Protein AF-A0A520P521-F1 (afdb_monomer_lite)

Sequence (70 aa):
MQNQDSLMAPDHDANGAAYVLDRRAVSAILYAVEVQDREQLITLIEPLHAADVADLLEQITAYDRRRLIA

Foldseek 3Di:
DDDPDDDPPVPDPPPPPPDQCDPVLLVQLLVCLVVVPPVSNCVSPVVDDPVNVVVSCVPDDPVSNVSNVD

pLDDT: mean 79.2, std 17.57, range [42.62, 96.88]

Secondary structure (DSSP, 8-state):
-----S-----S-TT-------HHHHHHHHHHHHHT-HHHHHHHHTTS-HHHHHHHHHHS-HHHHHHHH-

Radius of gyration: 18.16 Å; chains: 1; bounding box: 62×30×27 Å

Structure (mmCIF, N/CA/C/O backbone):
data_AF-A0A520P521-F1
#
_entry.id   AF-A0A520P521-F1
#
loop_
_atom_site.group_PDB
_atom_site.id
_atom_site.type_symbol
_atom_site.label_atom_id
_atom_site.label_alt_id
_atom_site.label_comp_id
_atom_site.label_asym_id
_atom_site.label_entity_id
_atom_site.label_seq_id
_atom_site.pdbx_PDB_ins_code
_atom_site.Cartn_x
_atom_site.Cartn_y
_atom_site.Cartn_z
_atom_site.occupancy
_atom_site.B_iso_or_equiv
_atom_site.auth_seq_id
_atom_site.auth_comp_id
_atom_site.auth_asym_id
_atom_site.auth_atom_id
_atom_site.pdbx_PDB_model_num
ATOM 1 N N . MET A 1 1 ? 53.409 -20.082 -15.019 1.00 47.94 1 MET A N 1
ATOM 2 C CA . MET A 1 1 ? 52.963 -19.271 -13.871 1.00 47.94 1 MET A CA 1
ATOM 3 C C . MET A 1 1 ? 51.450 -19.231 -13.914 1.00 47.94 1 MET A C 1
ATOM 5 O O . MET A 1 1 ? 50.887 -18.606 -14.801 1.00 47.94 1 MET A O 1
ATOM 9 N N . GLN A 1 2 ? 50.825 -20.025 -13.047 1.00 56.84 2 GLN A N 1
ATOM 10 C CA . GLN A 1 2 ? 49.396 -19.967 -12.755 1.00 56.84 2 GLN A CA 1
ATOM 11 C C . GLN A 1 2 ? 49.139 -18.670 -11.982 1.00 56.84 2 GLN A C 1
ATOM 13 O O . GLN A 1 2 ? 49.869 -18.408 -11.033 1.00 56.84 2 GLN A O 1
ATOM 18 N N . ASN A 1 3 ? 48.172 -17.862 -12.416 1.00 54.03 3 ASN A N 1
ATOM 19 C CA . ASN A 1 3 ? 47.405 -16.960 -11.550 1.00 54.03 3 ASN A CA 1
ATOM 20 C C . ASN A 1 3 ? 46.249 -16.350 -12.355 1.00 54.03 3 ASN A C 1
ATOM 22 O O . ASN A 1 3 ? 46.363 -15.276 -12.936 1.00 54.03 3 ASN A O 1
ATOM 26 N N . GLN A 1 4 ? 45.140 -17.079 -12.402 1.00 56.78 4 GLN A N 1
ATOM 27 C CA . GLN A 1 4 ? 43.815 -16.526 -12.678 1.00 56.78 4 GLN A CA 1
ATOM 28 C C . GLN A 1 4 ? 42.877 -17.091 -11.613 1.00 56.78 4 GLN A C 1
ATOM 30 O O . GLN A 1 4 ? 42.011 -17.9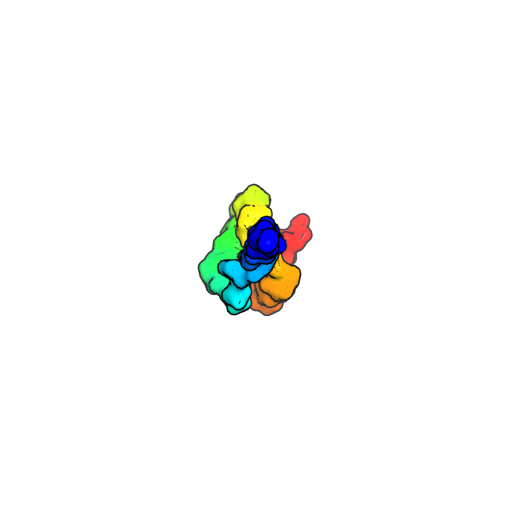09 -11.892 1.00 56.78 4 GLN A O 1
ATOM 35 N N . ASP A 1 5 ? 43.141 -16.709 -10.367 1.00 62.06 5 ASP A N 1
ATOM 36 C CA . ASP A 1 5 ? 42.240 -16.916 -9.241 1.00 62.06 5 ASP A CA 1
ATOM 37 C C . ASP A 1 5 ? 42.125 -15.573 -8.521 1.00 62.06 5 ASP A C 1
ATOM 39 O O . ASP A 1 5 ? 43.056 -15.138 -7.844 1.00 62.06 5 ASP A O 1
ATOM 43 N N . SER A 1 6 ? 41.048 -14.846 -8.816 1.00 52.94 6 SER A N 1
ATOM 44 C CA . SER A 1 6 ? 40.459 -13.817 -7.953 1.00 52.94 6 SER A CA 1
ATOM 45 C C . SER A 1 6 ? 39.127 -13.369 -8.553 1.00 52.94 6 SER A C 1
ATOM 47 O O . SER A 1 6 ? 39.055 -12.441 -9.352 1.00 52.94 6 SER A O 1
ATOM 49 N N . LEU A 1 7 ? 38.093 -14.116 -8.164 1.00 58.34 7 LEU A N 1
ATOM 50 C CA . LEU A 1 7 ? 36.738 -13.655 -7.866 1.00 58.34 7 LEU A CA 1
ATOM 51 C C . LEU A 1 7 ? 36.104 -12.656 -8.853 1.00 58.34 7 LEU A C 1
ATOM 53 O O . LEU A 1 7 ? 35.971 -11.470 -8.569 1.00 58.34 7 LEU A O 1
ATOM 57 N N . MET A 1 8 ? 35.521 -13.182 -9.929 1.00 51.22 8 MET A N 1
ATOM 58 C CA . MET A 1 8 ? 34.142 -12.795 -10.235 1.00 51.22 8 MET A CA 1
ATOM 59 C C . MET A 1 8 ? 33.253 -13.718 -9.409 1.00 51.22 8 MET A C 1
ATOM 61 O O . MET A 1 8 ? 32.855 -14.792 -9.856 1.00 51.22 8 MET A O 1
ATOM 65 N N . ALA A 1 9 ? 33.007 -13.333 -8.158 1.00 58.88 9 ALA A N 1
ATOM 66 C CA . ALA A 1 9 ? 31.817 -13.826 -7.496 1.00 58.88 9 ALA A CA 1
ATOM 67 C C . ALA A 1 9 ? 30.625 -13.408 -8.374 1.00 58.88 9 ALA A C 1
ATOM 69 O O . ALA A 1 9 ? 30.591 -12.257 -8.825 1.00 58.88 9 ALA A O 1
ATOM 70 N N . PRO A 1 10 ? 29.668 -14.298 -8.676 1.00 48.88 10 PRO A N 1
ATOM 71 C CA . PRO A 1 10 ? 28.394 -13.868 -9.218 1.00 48.88 10 PRO A CA 1
ATOM 72 C C . PRO A 1 10 ? 27.603 -13.191 -8.088 1.00 48.88 10 PRO A C 1
ATOM 74 O O . PRO A 1 10 ? 26.574 -13.689 -7.651 1.00 48.88 10 PRO A O 1
ATOM 77 N N . ASP A 1 11 ? 28.097 -12.062 -7.582 1.00 52.66 11 ASP A N 1
ATOM 78 C CA . ASP A 1 11 ? 27.327 -11.132 -6.764 1.00 52.66 11 ASP A CA 1
ATOM 79 C C . ASP A 1 11 ? 26.605 -10.185 -7.717 1.00 52.66 11 ASP A C 1
ATOM 81 O O . ASP A 1 11 ? 26.942 -9.011 -7.805 1.00 52.66 11 ASP A O 1
ATOM 85 N N . HIS A 1 12 ? 25.680 -10.716 -8.510 1.00 49.00 12 HIS A N 1
ATOM 86 C CA . HIS A 1 12 ? 24.598 -9.933 -9.093 1.00 49.00 12 HIS A CA 1
ATOM 87 C C . HIS A 1 12 ? 23.446 -10.893 -9.405 1.00 49.00 12 HIS A C 1
ATOM 89 O O . HIS A 1 12 ? 23.531 -11.760 -10.273 1.00 49.00 12 HIS A O 1
ATOM 95 N N . ASP A 1 13 ? 22.377 -10.715 -8.629 1.00 47.34 13 ASP A N 1
ATOM 96 C CA . ASP A 1 13 ? 21.004 -11.055 -8.993 1.00 47.34 13 ASP A CA 1
ATOM 97 C C . ASP A 1 13 ? 20.579 -12.530 -8.924 1.00 47.34 13 ASP A C 1
ATOM 99 O O . ASP A 1 13 ? 19.879 -13.040 -9.796 1.00 47.34 13 ASP A O 1
ATOM 103 N N . ALA A 1 14 ? 20.822 -13.195 -7.790 1.00 45.81 14 ALA A N 1
ATOM 104 C CA . ALA A 1 14 ? 20.017 -14.365 -7.404 1.00 45.81 14 ALA A CA 1
ATOM 105 C C . ALA A 1 14 ? 18.577 -14.003 -6.957 1.00 45.81 14 ALA A C 1
ATOM 107 O O . ALA A 1 14 ? 17.884 -14.840 -6.384 1.00 45.81 14 ALA A O 1
ATOM 108 N N . ASN A 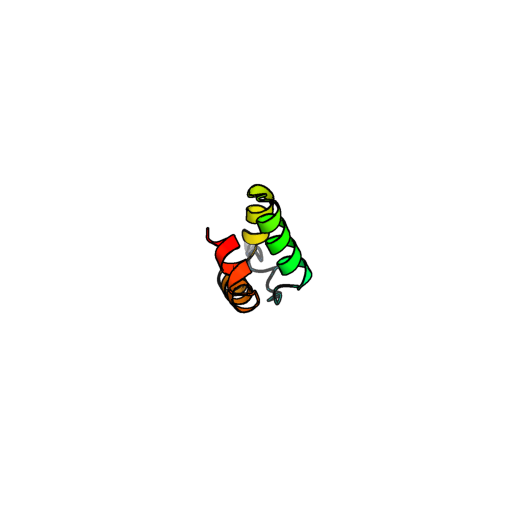1 15 ? 18.110 -12.776 -7.220 1.00 46.62 15 ASN A N 1
ATOM 1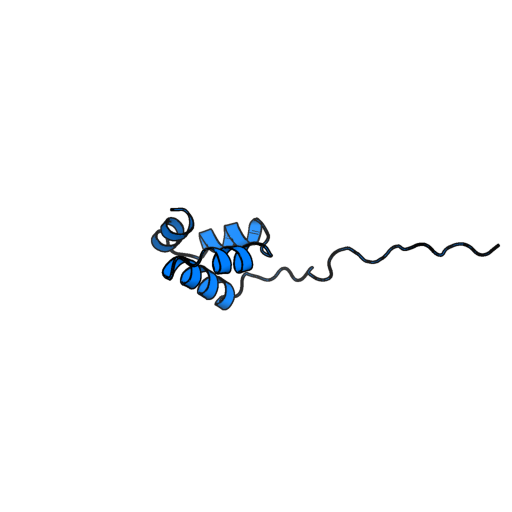09 C CA . ASN A 1 15 ? 16.704 -12.393 -7.071 1.00 46.62 15 ASN A CA 1
ATOM 110 C C . ASN A 1 15 ? 16.130 -11.735 -8.338 1.00 46.62 15 ASN A C 1
ATOM 112 O O . ASN A 1 15 ? 15.169 -10.978 -8.273 1.00 46.62 15 ASN A O 1
ATOM 116 N N . GLY A 1 16 ? 16.675 -12.067 -9.516 1.00 42.62 16 GLY A N 1
ATOM 117 C CA . GLY A 1 16 ? 16.106 -11.714 -10.825 1.00 42.62 16 GLY A CA 1
ATOM 118 C C . GLY A 1 16 ? 14.755 -12.377 -11.141 1.00 42.62 16 GLY A C 1
ATOM 119 O O . GLY A 1 16 ? 14.348 -12.430 -12.300 1.00 42.62 16 GLY A O 1
ATOM 120 N N . ALA A 1 17 ? 14.042 -12.895 -10.139 1.00 48.22 17 ALA A N 1
ATOM 121 C CA . ALA A 1 17 ? 12.625 -13.156 -10.278 1.00 48.22 17 ALA A CA 1
ATOM 122 C C . ALA A 1 17 ? 11.922 -11.813 -10.087 1.00 48.22 17 ALA A C 1
ATOM 124 O O . ALA A 1 17 ? 11.669 -11.395 -8.962 1.00 48.22 17 ALA A O 1
ATOM 125 N N . ALA A 1 18 ? 11.640 -11.138 -11.201 1.00 51.53 18 ALA A N 1
ATOM 126 C CA . ALA A 1 18 ? 10.618 -10.107 -11.283 1.00 51.53 18 ALA A CA 1
ATOM 127 C C . ALA A 1 18 ? 9.307 -10.682 -10.712 1.00 51.53 18 ALA A C 1
ATOM 129 O O . ALA A 1 18 ? 8.512 -11.298 -11.423 1.00 51.53 18 ALA A O 1
ATOM 130 N N . TYR A 1 19 ? 9.143 -10.598 -9.395 1.00 54.75 19 TYR A N 1
ATOM 131 C CA . TYR A 1 19 ? 7.985 -11.103 -8.686 1.00 54.75 19 TYR A CA 1
ATOM 132 C C . TYR A 1 19 ? 6.940 -10.013 -8.798 1.00 54.75 19 TYR A C 1
ATOM 134 O O . TYR A 1 19 ? 7.006 -9.006 -8.103 1.00 54.75 19 TYR A O 1
ATOM 142 N N . VAL A 1 20 ? 5.969 -10.224 -9.685 1.00 61.38 20 VAL A N 1
ATOM 143 C CA . VAL A 1 20 ? 4.662 -9.577 -9.549 1.00 61.38 20 VAL A CA 1
ATOM 144 C C . VAL A 1 20 ? 4.296 -9.625 -8.070 1.00 61.38 20 VAL A C 1
ATOM 146 O O . VAL A 1 20 ? 4.348 -10.700 -7.463 1.00 61.38 20 VAL A O 1
ATOM 149 N N . LEU A 1 21 ? 3.994 -8.466 -7.490 1.00 75.25 21 LEU A N 1
ATOM 150 C CA . LEU A 1 21 ? 3.713 -8.350 -6.069 1.00 75.25 21 LEU A CA 1
ATOM 151 C C . LEU A 1 21 ? 2.598 -9.337 -5.694 1.00 75.25 21 LEU A C 1
ATOM 153 O O . LEU A 1 21 ? 1.457 -9.208 -6.142 1.00 75.25 21 LEU A O 1
ATOM 157 N N . ASP A 1 22 ? 2.938 -10.368 -4.916 1.00 80.19 22 ASP A N 1
ATOM 158 C CA . ASP A 1 22 ? 1.980 -11.421 -4.591 1.00 80.19 22 ASP A CA 1
ATOM 159 C C . ASP A 1 22 ? 0.822 -10.837 -3.773 1.00 80.19 22 ASP A C 1
ATOM 161 O O . ASP A 1 22 ? 1.001 -9.987 -2.896 1.00 80.19 22 ASP A O 1
ATOM 165 N N . ARG A 1 23 ? -0.395 -11.331 -4.013 1.00 83.81 23 ARG A N 1
ATOM 166 C CA . ARG A 1 23 ? -1.599 -10.839 -3.330 1.00 83.81 23 ARG A CA 1
ATOM 167 C C . ARG A 1 23 ? -1.507 -10.972 -1.804 1.00 83.81 23 ARG A C 1
ATOM 169 O O . ARG A 1 23 ? -2.139 -10.201 -1.078 1.00 83.81 23 ARG A O 1
ATOM 176 N N . ARG A 1 24 ? -0.716 -11.928 -1.302 1.00 86.88 24 ARG A N 1
ATOM 177 C CA . ARG A 1 24 ? -0.417 -12.076 0.128 1.00 86.88 24 ARG A CA 1
ATOM 178 C C . ARG A 1 24 ? 0.489 -10.959 0.633 1.00 86.88 24 ARG A C 1
ATOM 180 O O . ARG A 1 24 ? 0.234 -10.462 1.725 1.00 86.88 24 ARG A O 1
ATOM 187 N N . ALA A 1 25 ? 1.482 -10.537 -0.150 1.00 88.31 25 ALA A N 1
ATOM 188 C CA . ALA A 1 25 ? 2.355 -9.418 0.199 1.00 88.31 25 ALA A CA 1
ATOM 189 C C . ALA A 1 25 ? 1.556 -8.110 0.294 1.00 88.31 25 ALA A C 1
ATOM 191 O O . ALA A 1 25 ? 1.646 -7.413 1.302 1.00 88.31 25 ALA A O 1
ATOM 192 N N . VAL A 1 26 ? 0.672 -7.846 -0.679 1.00 90.19 26 VAL A N 1
ATOM 193 C CA . VAL A 1 26 ? -0.262 -6.703 -0.634 1.00 90.19 26 VAL A CA 1
ATOM 194 C C . VAL A 1 26 ? -1.112 -6.744 0.636 1.00 90.19 26 VAL A C 1
ATOM 196 O O . VAL A 1 26 ? -1.213 -5.755 1.358 1.00 90.19 26 VAL A O 1
ATOM 199 N N . SER A 1 27 ? -1.693 -7.907 0.944 1.00 92.06 27 SER A N 1
ATOM 200 C CA . SER A 1 27 ? -2.542 -8.078 2.129 1.00 92.06 27 SER A CA 1
ATOM 201 C C . SER A 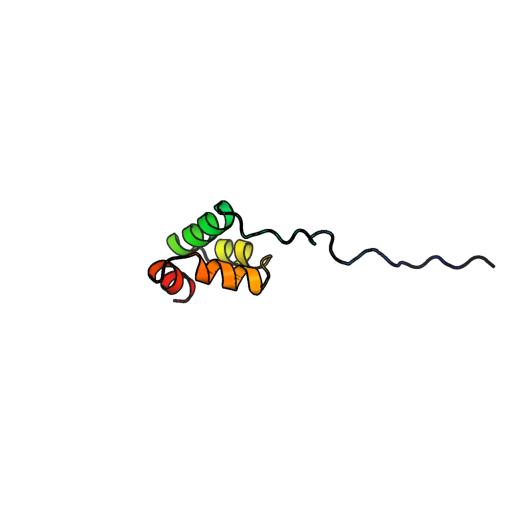1 27 ? -1.776 -7.833 3.434 1.00 92.06 27 SER A C 1
ATOM 203 O O . SER A 1 27 ? -2.299 -7.181 4.334 1.00 92.06 27 SER A O 1
ATOM 205 N N . ALA A 1 28 ? -0.534 -8.315 3.537 1.00 93.69 28 ALA A N 1
ATOM 206 C CA . ALA A 1 28 ? 0.314 -8.109 4.709 1.00 93.69 28 ALA A CA 1
ATOM 207 C C . ALA A 1 28 ? 0.692 -6.630 4.902 1.00 93.69 28 ALA A C 1
ATOM 209 O O . ALA A 1 28 ? 0.659 -6.133 6.027 1.00 93.69 28 ALA A O 1
ATOM 210 N N . ILE A 1 29 ? 0.985 -5.912 3.812 1.00 92.81 29 ILE A N 1
ATOM 211 C CA . ILE A 1 29 ? 1.275 -4.472 3.848 1.00 92.81 29 ILE A CA 1
ATOM 212 C C . ILE A 1 29 ? 0.042 -3.687 4.314 1.00 92.81 29 ILE A C 1
ATOM 214 O O . ILE A 1 29 ? 0.146 -2.853 5.214 1.00 92.81 29 ILE A O 1
ATOM 218 N N . LEU A 1 30 ? -1.140 -3.979 3.760 1.00 93.38 30 LEU A N 1
ATOM 219 C CA . LEU A 1 30 ? -2.387 -3.323 4.169 1.00 93.38 30 LEU A CA 1
ATOM 220 C C . LEU A 1 30 ? -2.732 -3.593 5.636 1.00 93.38 30 LEU A C 1
ATOM 222 O O . LEU A 1 30 ? -3.158 -2.672 6.333 1.00 93.38 30 LEU A O 1
ATOM 226 N N . TYR A 1 31 ? -2.498 -4.817 6.113 1.00 95.25 31 TYR A N 1
ATOM 227 C CA . TYR A 1 31 ? -2.683 -5.172 7.516 1.00 95.25 31 TYR A CA 1
ATOM 228 C C . TYR A 1 31 ? -1.730 -4.397 8.434 1.00 95.25 31 TYR A C 1
ATOM 230 O O . TYR A 1 31 ? -2.180 -3.814 9.415 1.00 95.25 31 TYR A O 1
ATOM 238 N N . ALA A 1 32 ? -0.437 -4.308 8.100 1.00 95.88 32 ALA A N 1
ATOM 239 C CA . ALA A 1 32 ? 0.524 -3.523 8.879 1.00 95.88 32 ALA A CA 1
ATOM 240 C C . ALA A 1 32 ? 0.100 -2.044 8.984 1.00 95.88 32 ALA A C 1
ATOM 242 O O . ALA A 1 32 ? 0.150 -1.449 10.062 1.00 95.88 32 ALA A O 1
ATOM 243 N N . VAL A 1 33 ? -0.419 -1.469 7.891 1.00 94.00 33 VAL A N 1
ATOM 244 C CA . VAL A 1 33 ? -1.024 -0.127 7.902 1.00 94.00 33 VAL A CA 1
ATOM 245 C C . VAL A 1 33 ? -2.300 -0.093 8.752 1.00 94.00 33 VAL A C 1
ATOM 247 O O . VAL A 1 33 ? -2.526 0.874 9.478 1.00 94.00 33 VAL A O 1
ATOM 250 N N . GLU A 1 34 ? -3.165 -1.110 8.691 1.00 93.88 34 GLU A N 1
ATOM 251 C CA . GLU A 1 34 ? -4.362 -1.263 9.540 1.00 93.88 34 GLU A CA 1
ATOM 252 C C . GLU A 1 34 ? -4.048 -1.165 11.030 1.00 93.88 34 GLU A C 1
ATOM 254 O O . GLU A 1 34 ? -4.629 -0.322 11.715 1.00 93.88 34 GLU A O 1
ATOM 259 N N . VAL A 1 35 ? -3.076 -1.941 11.501 1.00 96.31 35 VAL A N 1
ATOM 260 C CA . VAL A 1 35 ? -2.705 -2.002 12.920 1.00 96.31 35 VAL A CA 1
ATOM 261 C C . VAL A 1 35 ? -1.672 -0.952 13.345 1.00 96.31 35 VAL A C 1
ATOM 263 O O . VAL A 1 35 ? -1.290 -0.920 14.511 1.00 96.31 35 VAL A O 1
ATOM 266 N N . GLN A 1 36 ? -1.247 -0.072 12.428 1.00 93.81 36 GLN A N 1
ATOM 267 C CA . GLN A 1 36 ? -0.232 0.968 12.661 1.00 93.81 36 GLN A CA 1
ATOM 268 C C . GLN A 1 36 ? 1.141 0.404 13.085 1.00 93.81 36 GLN A C 1
ATOM 270 O O . GLN A 1 36 ? 1.904 1.060 13.797 1.00 93.81 36 GLN A O 1
ATOM 275 N N . ASP A 1 37 ? 1.475 -0.801 12.619 1.00 96.88 37 ASP A N 1
ATOM 276 C CA . ASP A 1 37 ? 2.752 -1.460 12.893 1.00 96.88 37 ASP A CA 1
ATOM 277 C C . ASP A 1 37 ? 3.814 -1.003 11.886 1.00 96.88 37 ASP A C 1
ATOM 279 O O . ASP A 1 37 ? 3.958 -1.531 10.778 1.00 96.88 37 ASP A O 1
ATOM 283 N N . ARG A 1 38 ? 4.551 0.041 12.273 1.00 93.44 38 ARG A N 1
ATOM 284 C CA . ARG A 1 38 ? 5.588 0.652 11.436 1.00 93.44 38 ARG A CA 1
ATOM 285 C C . ARG A 1 38 ? 6.782 -0.272 11.205 1.00 93.44 38 ARG A C 1
ATOM 287 O O . ARG A 1 38 ? 7.358 -0.218 10.121 1.00 93.44 38 ARG A O 1
ATOM 294 N N . GLU A 1 39 ? 7.172 -1.076 12.191 1.00 95.75 39 GLU A N 1
ATOM 295 C CA . GLU A 1 39 ? 8.320 -1.976 12.044 1.00 95.75 39 GLU A CA 1
ATOM 296 C C . GLU A 1 39 ? 8.003 -3.054 11.012 1.00 95.75 39 GLU A C 1
ATOM 298 O O . GLU A 1 39 ? 8.754 -3.225 10.050 1.00 95.75 39 GLU A O 1
ATOM 303 N N . GLN A 1 40 ? 6.831 -3.684 11.133 1.00 93.50 40 GLN A N 1
ATOM 304 C CA . GLN A 1 40 ? 6.385 -4.685 10.173 1.00 93.50 40 GLN A CA 1
ATOM 305 C C . GLN A 1 40 ? 6.240 -4.101 8.764 1.00 93.50 40 GLN A C 1
ATOM 307 O O . GLN A 1 40 ? 6.617 -4.760 7.792 1.00 93.50 40 GLN A O 1
ATOM 312 N N . LEU A 1 41 ? 5.731 -2.870 8.648 1.00 93.50 41 LEU A N 1
ATOM 313 C CA . LEU A 1 41 ? 5.608 -2.166 7.374 1.00 93.50 41 LEU A CA 1
ATOM 314 C C . LEU A 1 41 ? 6.974 -1.948 6.706 1.00 93.50 41 LEU A C 1
ATOM 316 O O . LEU A 1 41 ? 7.118 -2.219 5.517 1.00 93.50 41 LEU A O 1
ATOM 320 N N . ILE A 1 42 ? 7.983 -1.498 7.460 1.00 92.94 42 ILE A N 1
ATOM 321 C CA . ILE A 1 42 ? 9.340 -1.286 6.934 1.00 92.94 42 ILE A CA 1
ATOM 322 C C . ILE A 1 42 ? 9.943 -2.611 6.465 1.00 92.94 42 ILE A C 1
ATOM 324 O O . ILE A 1 42 ? 10.438 -2.673 5.345 1.00 92.94 42 ILE A O 1
ATOM 328 N N . THR A 1 43 ? 9.837 -3.679 7.260 1.00 93.50 43 THR A N 1
ATOM 329 C CA . THR A 1 43 ? 10.344 -5.011 6.883 1.00 93.50 43 THR A CA 1
ATOM 330 C C . THR A 1 43 ? 9.715 -5.543 5.594 1.00 93.50 43 THR A C 1
ATOM 332 O O . THR A 1 43 ? 10.377 -6.235 4.827 1.00 93.50 43 THR A O 1
ATOM 335 N N . LEU A 1 44 ? 8.437 -5.240 5.346 1.00 91.19 44 LEU A N 1
ATOM 336 C CA . LEU A 1 44 ? 7.735 -5.695 4.144 1.00 91.19 44 LEU A CA 1
ATOM 337 C C . LEU A 1 44 ? 8.085 -4.871 2.898 1.00 91.19 44 LEU A C 1
ATOM 339 O O . LEU A 1 44 ? 8.061 -5.423 1.801 1.00 91.19 44 LEU A O 1
ATOM 343 N N . ILE A 1 45 ? 8.381 -3.575 3.051 1.00 89.88 45 ILE A N 1
ATOM 344 C CA . ILE A 1 45 ? 8.614 -2.661 1.921 1.00 89.88 45 ILE A CA 1
ATOM 345 C C . ILE A 1 45 ? 10.103 -2.527 1.572 1.00 89.88 45 ILE A C 1
ATOM 347 O O . ILE A 1 45 ? 10.415 -2.347 0.402 1.00 89.88 45 ILE A O 1
ATOM 351 N N . GLU A 1 46 ? 11.025 -2.642 2.534 1.00 90.00 46 GLU A N 1
ATOM 352 C CA . GLU A 1 46 ? 12.479 -2.568 2.292 1.00 90.00 46 GLU A CA 1
ATOM 353 C C . GLU A 1 46 ? 12.974 -3.468 1.136 1.00 90.00 46 GLU A C 1
ATOM 355 O O . GLU A 1 46 ? 13.743 -2.975 0.310 1.00 90.00 46 GLU A O 1
ATOM 360 N N . PRO A 1 47 ? 12.539 -4.740 1.003 1.00 89.56 47 PRO A N 1
ATOM 361 C CA . PRO A 1 47 ? 12.994 -5.591 -0.095 1.00 89.56 47 PRO A CA 1
ATOM 362 C C . PRO A 1 47 ? 12.316 -5.297 -1.446 1.00 89.56 47 PRO A C 1
ATOM 364 O O . PRO A 1 47 ? 12.685 -5.919 -2.442 1.00 89.56 47 PRO A O 1
ATOM 367 N N . LEU A 1 48 ? 11.310 -4.413 -1.503 1.00 87.44 48 LEU A N 1
ATOM 368 C CA . LEU A 1 48 ? 10.573 -4.102 -2.731 1.00 87.44 48 LEU A CA 1
ATOM 369 C C . LEU A 1 48 ? 11.311 -3.064 -3.579 1.00 87.44 48 LEU A C 1
ATOM 371 O O . LEU A 1 48 ? 11.837 -2.073 -3.069 1.00 87.44 48 LEU A O 1
ATOM 375 N N . HIS A 1 49 ? 11.284 -3.231 -4.902 1.00 87.50 49 HIS A N 1
ATOM 376 C CA . HIS A 1 49 ? 11.797 -2.200 -5.797 1.00 87.50 49 HIS A CA 1
ATOM 377 C C . HIS A 1 49 ? 10.811 -1.031 -5.899 1.00 87.50 49 HIS A C 1
ATOM 379 O O . HIS A 1 49 ? 9.606 -1.168 -5.682 1.00 87.50 49 HIS A O 1
ATOM 385 N N . ALA A 1 50 ? 11.305 0.131 -6.336 1.00 87.56 50 ALA A N 1
ATOM 386 C CA . ALA A 1 50 ? 10.465 1.309 -6.569 1.00 87.56 50 ALA A CA 1
ATOM 387 C C . ALA A 1 50 ? 9.293 1.039 -7.539 1.00 87.56 50 ALA A C 1
ATOM 389 O O . ALA A 1 50 ? 8.230 1.641 -7.394 1.00 87.56 50 ALA A O 1
ATOM 390 N N . ALA A 1 51 ? 9.472 0.124 -8.499 1.00 88.19 51 ALA A N 1
ATOM 391 C CA . ALA A 1 51 ? 8.420 -0.292 -9.424 1.00 88.19 51 ALA A CA 1
ATOM 392 C C . ALA A 1 51 ? 7.307 -1.091 -8.726 1.00 88.19 51 ALA A C 1
ATOM 394 O O . ALA A 1 51 ? 6.135 -0.837 -8.981 1.00 88.19 51 ALA A O 1
ATOM 395 N N . ASP A 1 52 ? 7.656 -1.985 -7.801 1.00 84.94 52 ASP A N 1
ATOM 396 C CA . ASP A 1 52 ? 6.690 -2.811 -7.066 1.00 84.94 52 ASP A CA 1
ATOM 397 C C . ASP A 1 52 ? 5.859 -1.957 -6.100 1.00 84.94 52 ASP A C 1
ATOM 399 O O . ASP A 1 52 ? 4.662 -2.176 -5.925 1.00 84.94 52 ASP A O 1
ATOM 403 N N . VAL A 1 53 ? 6.477 -0.932 -5.501 1.00 86.88 53 VAL A N 1
ATOM 404 C CA . VAL A 1 53 ? 5.766 0.057 -4.677 1.00 86.88 53 VAL A CA 1
ATOM 405 C C . VAL A 1 53 ? 4.816 0.900 -5.531 1.00 86.88 53 VAL A C 1
ATOM 407 O O . VAL A 1 53 ? 3.703 1.187 -5.095 1.00 86.88 53 VAL A O 1
ATOM 410 N N . ALA A 1 54 ? 5.213 1.288 -6.747 1.00 89.75 54 ALA A N 1
ATOM 411 C CA . ALA A 1 54 ? 4.319 1.987 -7.669 1.00 89.75 54 ALA A CA 1
ATOM 412 C C . ALA A 1 54 ? 3.129 1.101 -8.078 1.00 89.75 54 ALA A C 1
ATOM 414 O O . ALA A 1 54 ? 1.986 1.543 -7.983 1.00 89.75 54 ALA A O 1
ATOM 415 N N . ASP A 1 55 ? 3.384 -0.162 -8.423 1.00 87.56 55 ASP A N 1
ATOM 416 C CA . ASP A 1 55 ? 2.351 -1.141 -8.770 1.00 87.56 55 ASP A CA 1
ATOM 417 C C . ASP A 1 55 ? 1.402 -1.413 -7.585 1.00 87.56 55 ASP A C 1
ATOM 419 O O . ASP A 1 55 ? 0.183 -1.381 -7.739 1.00 87.56 55 ASP A O 1
ATOM 423 N N . LEU A 1 56 ? 1.922 -1.543 -6.357 1.00 88.62 56 LEU A N 1
ATOM 424 C CA . LEU A 1 56 ? 1.110 -1.614 -5.135 1.00 88.62 56 LEU A CA 1
ATOM 425 C C . LEU A 1 56 ? 0.145 -0.426 -5.018 1.00 88.62 56 LEU A C 1
ATOM 427 O O . LEU A 1 56 ? -1.035 -0.614 -4.722 1.00 88.62 56 LEU A O 1
ATOM 431 N N . LEU A 1 57 ? 0.643 0.798 -5.224 1.00 89.19 57 LEU A N 1
ATOM 432 C CA . LEU A 1 57 ? -0.157 2.023 -5.128 1.00 89.19 57 LEU A CA 1
ATOM 433 C C . LEU A 1 57 ? -1.243 2.102 -6.213 1.00 89.19 57 LEU A C 1
ATOM 435 O O . LEU A 1 57 ? -2.252 2.777 -5.994 1.00 89.19 57 LEU A O 1
ATOM 439 N N . GLU A 1 58 ? -1.039 1.442 -7.354 1.00 89.81 58 GLU A N 1
ATOM 440 C CA . GLU A 1 58 ? -2.005 1.326 -8.453 1.00 89.81 58 GLU A CA 1
ATOM 441 C C . GLU A 1 58 ? -3.039 0.211 -8.217 1.00 89.81 58 GLU A C 1
ATOM 443 O O . GLU A 1 58 ? -4.198 0.357 -8.610 1.00 89.81 58 GLU A O 1
ATOM 448 N N . GLN A 1 59 ? -2.658 -0.873 -7.532 1.00 87.25 59 GLN A N 1
ATOM 449 C CA . GLN A 1 59 ? -3.534 -2.013 -7.235 1.00 87.25 59 GLN A CA 1
ATOM 450 C C . GLN A 1 59 ? -4.545 -1.753 -6.102 1.00 87.25 59 GLN A C 1
ATOM 452 O O . GLN A 1 59 ? -5.621 -2.361 -6.080 1.00 87.25 59 GLN A O 1
ATOM 457 N N . ILE A 1 60 ? -4.215 -0.893 -5.133 1.00 89.69 60 ILE A N 1
ATOM 458 C CA . ILE A 1 60 ? -5.049 -0.643 -3.943 1.00 89.69 60 ILE A CA 1
ATOM 459 C C . ILE A 1 60 ? -6.049 0.503 -4.144 1.00 89.69 60 ILE A C 1
ATOM 461 O O . ILE A 1 60 ? -5.914 1.353 -5.024 1.00 89.69 60 ILE A O 1
ATOM 465 N N . THR A 1 61 ? -7.079 0.568 -3.295 1.00 89.94 61 THR A N 1
ATOM 466 C CA . THR A 1 61 ? -8.081 1.635 -3.398 1.00 89.94 61 THR A CA 1
ATOM 467 C C . THR A 1 61 ? -7.50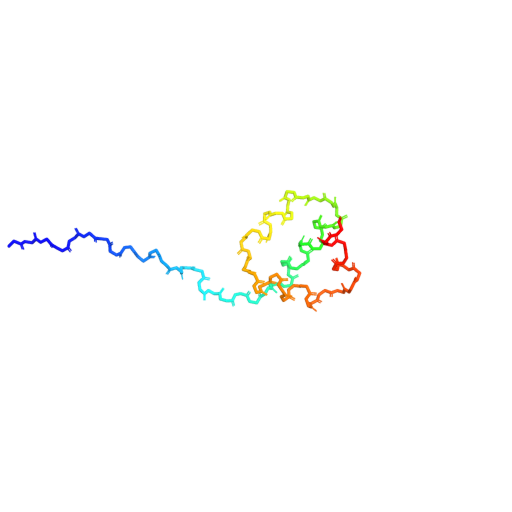1 3.003 -3.017 1.00 89.94 61 THR A C 1
ATOM 469 O O . THR A 1 61 ? -6.556 3.125 -2.236 1.00 89.94 61 THR A O 1
ATOM 472 N N . ALA A 1 62 ? -8.139 4.085 -3.478 1.00 91.00 62 ALA A N 1
ATOM 473 C CA . ALA A 1 62 ? -7.774 5.445 -3.070 1.00 91.00 62 ALA A CA 1
ATOM 474 C C . ALA A 1 62 ? -7.929 5.705 -1.552 1.00 91.00 62 ALA A C 1
ATOM 476 O O . ALA A 1 62 ? -7.418 6.705 -1.040 1.00 91.00 62 ALA A O 1
ATOM 477 N N . TYR A 1 63 ? -8.680 4.863 -0.834 1.00 91.50 63 TYR A N 1
ATOM 478 C CA . TYR A 1 63 ? -8.765 4.904 0.626 1.00 91.50 63 TYR A CA 1
ATOM 479 C C . TYR A 1 63 ? -7.499 4.310 1.254 1.00 91.50 63 TYR A C 1
ATOM 481 O O . TYR A 1 63 ? -6.820 5.004 2.009 1.00 91.50 63 TYR A O 1
ATOM 489 N N . ASP A 1 64 ? -7.125 3.093 0.860 1.00 90.50 64 ASP A N 1
ATOM 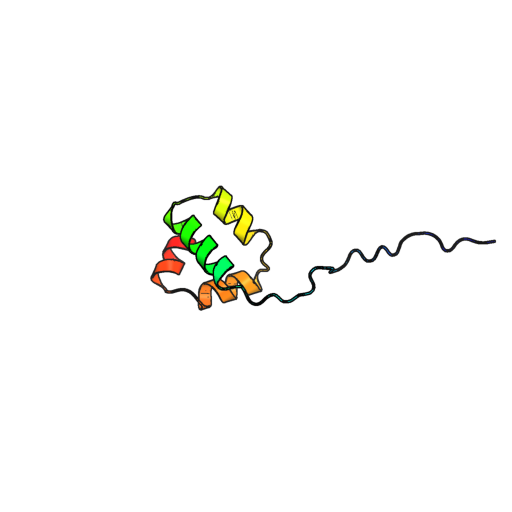490 C CA . ASP A 1 64 ? -5.936 2.396 1.367 1.00 90.50 64 ASP A CA 1
ATOM 491 C C . ASP A 1 64 ? -4.649 3.167 1.075 1.00 90.50 64 ASP A C 1
ATOM 493 O O . ASP A 1 64 ? -3.809 3.346 1.957 1.00 90.50 64 ASP A O 1
ATOM 497 N N . ARG A 1 65 ? -4.542 3.741 -0.131 1.00 91.44 65 ARG A N 1
ATOM 498 C CA . ARG A 1 65 ? -3.404 4.584 -0.513 1.00 91.44 65 ARG A CA 1
ATOM 499 C C . ARG A 1 65 ? -3.198 5.760 0.438 1.00 91.44 65 ARG A C 1
ATOM 501 O O . ARG A 1 65 ? -2.068 6.092 0.775 1.00 91.44 65 ARG A O 1
ATOM 508 N N . ARG A 1 66 ? -4.282 6.407 0.877 1.00 90.81 66 ARG A N 1
ATOM 509 C CA . ARG A 1 66 ? -4.189 7.523 1.829 1.00 90.81 66 ARG A CA 1
ATOM 510 C C . ARG A 1 66 ? -3.701 7.056 3.193 1.00 90.81 66 ARG A C 1
ATOM 512 O O . ARG A 1 66 ? -2.917 7.767 3.802 1.00 90.81 66 ARG A O 1
ATOM 519 N N . ARG A 1 67 ? -4.119 5.871 3.645 1.00 89.69 67 ARG A N 1
ATOM 520 C CA . ARG A 1 67 ? -3.663 5.295 4.919 1.00 89.69 67 ARG A CA 1
ATOM 521 C C . ARG A 1 67 ? -2.175 4.945 4.909 1.00 89.69 67 ARG A C 1
ATOM 523 O O . ARG A 1 67 ? -1.549 5.008 5.955 1.00 89.69 67 ARG A O 1
ATOM 530 N N . LEU A 1 68 ? -1.626 4.593 3.747 1.00 86.38 68 LEU A N 1
ATOM 531 C CA . LEU A 1 68 ? -0.210 4.252 3.591 1.00 86.38 68 LEU A CA 1
ATOM 532 C C . LEU A 1 68 ? 0.717 5.488 3.570 1.00 86.38 68 LEU A C 1
ATOM 534 O O . LEU A 1 68 ? 1.897 5.359 3.876 1.00 86.38 68 LEU A O 1
ATOM 538 N N . ILE A 1 69 ? 0.198 6.670 3.208 1.00 86.38 69 ILE A N 1
ATOM 539 C CA . ILE A 1 69 ? 0.980 7.918 3.058 1.00 86.38 69 ILE A CA 1
ATOM 540 C C . ILE A 1 69 ? 0.789 8.891 4.240 1.00 86.38 69 ILE A C 1
ATOM 542 O O . ILE A 1 69 ? 1.636 9.760 4.445 1.00 86.38 69 ILE A O 1
ATOM 546 N N . ALA A 1 70 ? -0.325 8.789 4.972 1.00 78.38 70 ALA A N 1
ATOM 547 C CA . ALA A 1 70 ? -0.658 9.663 6.104 1.00 78.38 70 ALA A CA 1
ATOM 548 C C . ALA A 1 70 ? 0.261 9.446 7.317 1.00 78.38 70 ALA A C 1
ATOM 550 O O . ALA A 1 70 ? 0.559 10.463 7.984 1.00 78.38 70 ALA A O 1
#